Protein AF-A0A1E2URY0-F1 (afdb_monomer_lite)

Foldseek 3Di:
DLADPLLVVLVVVVVVQQKDFDDFDDDPDDHIWTKIARPPPRWIFTQDNNSDTDTDPPDDDDDDD

pLDDT: mean 86.06, std 10.06, range [53.06, 95.12]

Sequence (65 aa):
MYINEKQVDGMSILKKFGWKLVCIRRPGLGHALTVLKNSQEKSVGVLGEDGILRLTTDLKIRQAS

Structure (mmCIF, N/CA/C/O backbone):
data_AF-A0A1E2URY0-F1
#
_entry.id   AF-A0A1E2URY0-F1
#
loop_
_atom_site.group_PDB
_atom_site.id
_atom_site.type_symbol
_atom_site.label_atom_id
_atom_site.label_alt_id
_atom_site.label_comp_id
_atom_site.label_asym_id
_atom_site.label_entity_id
_atom_site.label_seq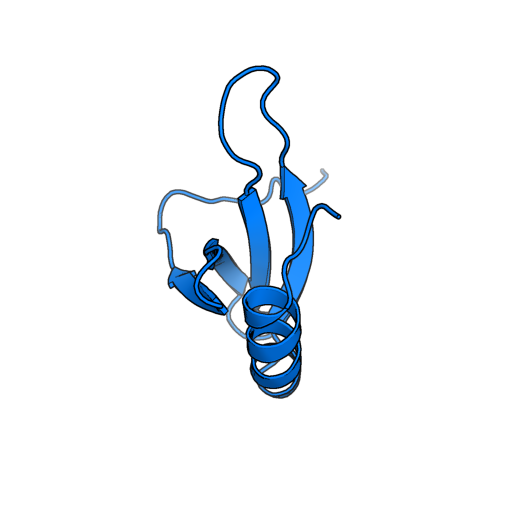_id
_atom_site.pdbx_PDB_ins_code
_atom_site.Cartn_x
_atom_site.Cartn_y
_atom_site.Cartn_z
_atom_site.occupancy
_atom_site.B_iso_or_equiv
_atom_site.auth_seq_id
_atom_site.auth_comp_id
_atom_site.auth_asym_id
_atom_site.auth_atom_id
_atom_site.pdbx_PDB_model_num
ATOM 1 N N . MET A 1 1 ? 5.221 -8.083 -15.006 1.00 55.84 1 MET A N 1
ATOM 2 C CA . MET A 1 1 ? 4.437 -8.317 -13.772 1.00 55.84 1 MET A CA 1
ATOM 3 C C . MET A 1 1 ? 4.412 -6.999 -13.002 1.00 55.84 1 MET A C 1
ATOM 5 O O . MET A 1 1 ? 5.465 -6.394 -12.891 1.00 55.84 1 MET A O 1
ATOM 9 N N . TYR A 1 2 ? 3.245 -6.484 -12.594 1.00 74.12 2 TYR A N 1
ATOM 10 C CA . TYR A 1 2 ? 3.121 -5.126 -12.010 1.00 74.12 2 TYR A CA 1
ATOM 11 C C . TYR A 1 2 ? 3.339 -5.067 -10.493 1.00 74.12 2 TYR A C 1
ATOM 13 O O . TYR A 1 2 ? 3.370 -3.987 -9.916 1.00 74.12 2 TYR A O 1
ATOM 21 N N . ILE A 1 3 ? 3.442 -6.235 -9.868 1.00 86.56 3 ILE A N 1
ATOM 22 C CA . ILE A 1 3 ? 3.786 -6.431 -8.468 1.00 86.56 3 ILE A CA 1
ATOM 23 C C . ILE A 1 3 ? 4.986 -7.373 -8.486 1.00 86.56 3 ILE A C 1
ATOM 25 O O . ILE A 1 3 ? 4.929 -8.399 -9.167 1.00 86.56 3 ILE A O 1
ATOM 29 N N . ASN A 1 4 ? 6.068 -7.008 -7.808 1.00 91.12 4 ASN A N 1
ATOM 30 C CA . ASN A 1 4 ? 7.245 -7.866 -7.679 1.00 91.12 4 ASN A CA 1
ATOM 31 C C . ASN A 1 4 ? 7.131 -8.799 -6.457 1.00 91.12 4 ASN A C 1
ATOM 33 O O . ASN A 1 4 ? 6.219 -8.666 -5.645 1.00 91.12 4 ASN A O 1
ATOM 37 N N . GLU A 1 5 ? 8.059 -9.743 -6.316 1.00 94.12 5 GLU A N 1
ATOM 38 C CA . GLU A 1 5 ? 8.048 -10.736 -5.231 1.00 94.12 5 GLU A CA 1
ATOM 39 C C . GLU A 1 5 ? 8.037 -10.095 -3.834 1.00 94.12 5 GLU A C 1
ATOM 41 O O . GLU A 1 5 ? 7.183 -10.416 -3.013 1.00 94.12 5 GLU A O 1
ATOM 46 N N . LYS A 1 6 ? 8.873 -9.073 -3.604 1.00 94.75 6 LYS A N 1
ATOM 47 C CA . LYS A 1 6 ? 8.908 -8.336 -2.328 1.00 94.75 6 LYS A CA 1
ATOM 48 C C . LYS A 1 6 ? 7.564 -7.689 -1.993 1.00 94.75 6 LYS A C 1
ATOM 50 O O . LYS A 1 6 ? 7.140 -7.672 -0.839 1.00 94.75 6 LYS A O 1
ATOM 55 N N . GLN A 1 7 ? 6.867 -7.161 -2.997 1.00 94.38 7 GLN A N 1
ATOM 56 C CA . GLN A 1 7 ? 5.523 -6.621 -2.829 1.00 94.38 7 GLN A CA 1
ATOM 57 C C . GLN A 1 7 ? 4.483 -7.720 -2.581 1.00 94.38 7 GLN A C 1
ATOM 59 O O . GLN A 1 7 ? 3.546 -7.495 -1.815 1.00 94.38 7 GLN A O 1
ATOM 64 N N . VAL A 1 8 ? 4.619 -8.902 -3.187 1.00 94.44 8 VAL A N 1
ATOM 65 C CA . VAL A 1 8 ? 3.751 -10.051 -2.881 1.00 94.44 8 VAL A CA 1
ATOM 66 C C . VAL A 1 8 ? 3.911 -10.459 -1.415 1.00 94.44 8 VAL A C 1
ATOM 68 O O . VAL A 1 8 ? 2.903 -10.586 -0.710 1.00 94.44 8 VAL A O 1
ATOM 71 N N . ASP A 1 9 ? 5.148 -10.563 -0.935 1.00 94.94 9 ASP A N 1
ATOM 72 C CA . ASP A 1 9 ? 5.463 -10.929 0.448 1.00 94.94 9 ASP A CA 1
ATOM 73 C C . ASP A 1 9 ? 4.956 -9.886 1.445 1.00 94.94 9 ASP A C 1
ATOM 75 O O . ASP A 1 9 ? 4.204 -10.207 2.373 1.00 94.94 9 ASP A O 1
ATOM 79 N N . GLY A 1 10 ? 5.280 -8.611 1.208 1.00 94.88 10 GLY A N 1
ATOM 80 C CA . GLY A 1 1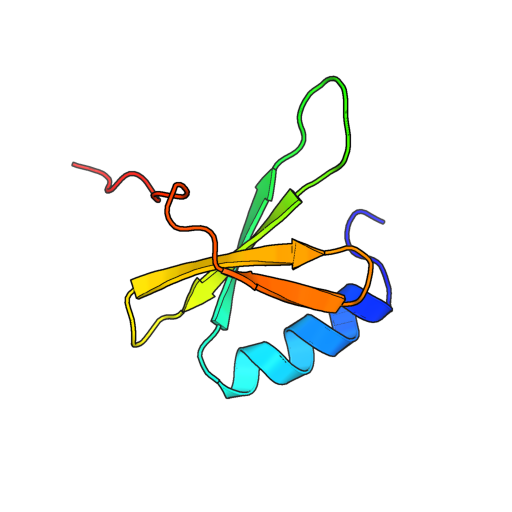0 ? 4.801 -7.502 2.029 1.00 94.88 10 GLY A CA 1
ATOM 81 C C . GLY A 1 10 ? 3.273 -7.455 2.077 1.00 94.88 10 GLY A C 1
ATOM 82 O O . GLY A 1 10 ? 2.676 -7.349 3.150 1.00 94.88 10 GLY A O 1
ATOM 83 N N . MET A 1 11 ? 2.608 -7.632 0.933 1.00 94.19 11 MET A N 1
ATOM 84 C CA . MET A 1 11 ? 1.147 -7.668 0.866 1.00 94.19 11 MET A CA 1
ATOM 85 C C . MET A 1 11 ? 0.553 -8.868 1.621 1.00 94.19 11 MET A C 1
ATOM 87 O O . MET A 1 11 ? -0.498 -8.722 2.248 1.00 94.19 11 MET A O 1
ATOM 91 N N . SER A 1 12 ? 1.197 -10.037 1.591 1.00 94.69 12 SER A N 1
ATOM 92 C CA . SER A 1 12 ? 0.765 -11.225 2.344 1.00 94.69 12 SER A CA 1
ATOM 93 C C . SER A 1 12 ? 0.751 -10.969 3.854 1.00 94.69 12 SER A C 1
ATOM 95 O O . SER A 1 12 ? -0.222 -11.301 4.537 1.00 94.69 12 SER A O 1
ATOM 97 N N . ILE A 1 13 ? 1.786 -10.302 4.371 1.00 95.06 13 ILE A N 1
ATOM 98 C CA . ILE A 1 13 ? 1.871 -9.906 5.782 1.00 95.06 13 ILE A CA 1
ATOM 99 C C . ILE A 1 13 ? 0.808 -8.850 6.100 1.00 95.06 13 ILE A C 1
ATOM 101 O O . ILE A 1 13 ? 0.014 -9.028 7.022 1.00 95.06 13 ILE A O 1
ATOM 105 N N . LEU A 1 14 ? 0.738 -7.778 5.308 1.00 94.88 14 LEU A N 1
ATOM 106 C CA . LEU A 1 14 ? -0.158 -6.641 5.542 1.00 94.88 14 LEU A CA 1
ATOM 107 C C . LEU A 1 14 ? -1.644 -7.035 5.517 1.00 94.88 14 LEU A C 1
ATOM 109 O O . LEU A 1 14 ? -2.434 -6.492 6.294 1.00 94.88 14 LEU A O 1
ATOM 113 N N . LYS A 1 15 ? -2.029 -8.023 4.697 1.00 93.50 15 LYS A N 1
ATOM 114 C CA . LYS A 1 15 ? -3.393 -8.582 4.689 1.00 93.50 15 LYS A CA 1
ATOM 115 C C . LYS A 1 15 ? -3.833 -9.096 6.061 1.00 93.50 15 LYS A C 1
ATOM 117 O O . LYS A 1 15 ? -4.998 -8.922 6.417 1.00 93.50 15 LYS A O 1
ATOM 122 N N . LYS A 1 16 ? -2.916 -9.670 6.849 1.00 93.81 16 LYS A N 1
ATOM 123 C CA . LYS A 1 16 ? -3.198 -10.154 8.215 1.00 93.81 16 LYS A CA 1
ATOM 124 C 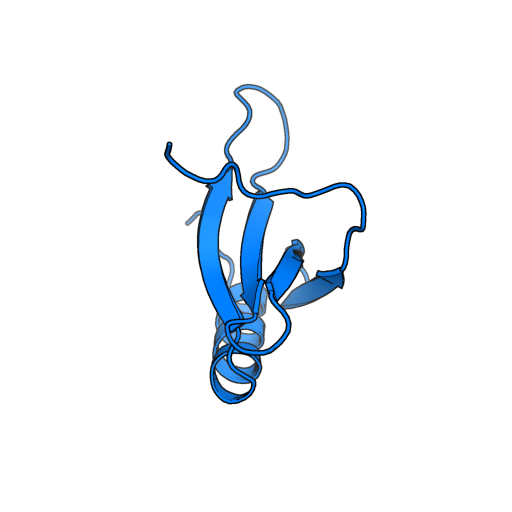C . LYS A 1 16 ? -3.549 -9.010 9.174 1.00 93.81 16 LYS A C 1
ATOM 126 O O . LYS A 1 16 ? -4.291 -9.222 10.123 1.00 93.81 16 LYS A O 1
ATOM 131 N N . PHE A 1 17 ? -3.085 -7.796 8.879 1.00 92.12 17 PHE A N 1
ATOM 132 C CA . PHE A 1 17 ? -3.358 -6.572 9.638 1.00 92.12 17 PHE A CA 1
ATOM 133 C C . PHE A 1 17 ? -4.483 -5.720 9.020 1.00 92.12 17 PHE A C 1
ATOM 135 O O . PHE A 1 17 ? -4.587 -4.523 9.282 1.00 92.12 17 PHE A O 1
ATOM 142 N N . GLY A 1 18 ? -5.325 -6.310 8.164 1.00 93.19 18 GLY A N 1
ATOM 143 C CA . GLY A 1 18 ? -6.499 -5.633 7.603 1.00 93.19 18 GLY A CA 1
ATOM 144 C C . GLY A 1 18 ? -6.211 -4.696 6.427 1.00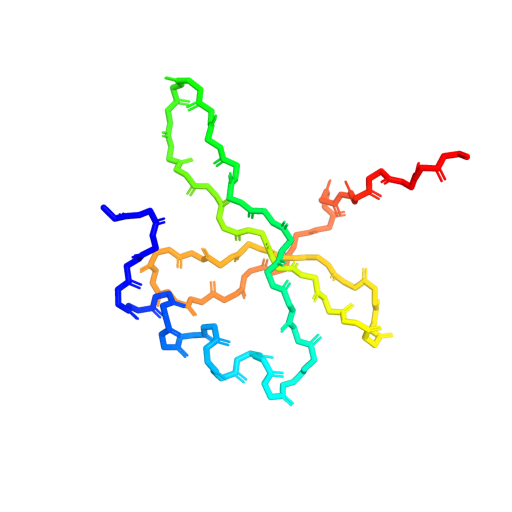 93.19 18 GLY A C 1
ATOM 145 O O . GLY A 1 18 ? -7.095 -3.938 6.019 1.00 93.19 18 GLY A O 1
ATOM 146 N N . TRP A 1 19 ? -5.011 -4.742 5.845 1.00 95.12 19 TRP A N 1
ATOM 147 C CA . TRP A 1 19 ? -4.708 -4.005 4.619 1.00 95.12 19 TRP A CA 1
ATOM 148 C C . TRP A 1 19 ? -5.188 -4.755 3.377 1.00 95.12 19 TRP A C 1
ATOM 150 O O . TRP A 1 19 ? -5.023 -5.968 3.248 1.00 95.12 19 TRP A O 1
ATOM 160 N N . LYS A 1 20 ? -5.767 -4.023 2.427 1.00 93.56 20 LYS A N 1
ATOM 161 C CA . LYS A 1 20 ? -6.306 -4.577 1.179 1.00 93.56 20 LYS A CA 1
ATOM 162 C C . LYS A 1 20 ? -5.829 -3.765 -0.016 1.00 93.56 20 LYS A C 1
ATOM 164 O O . LYS A 1 20 ? -5.754 -2.540 0.066 1.00 93.56 20 LYS A O 1
ATOM 169 N N . LEU A 1 21 ? -5.531 -4.446 -1.124 1.00 92.44 21 LEU A N 1
ATOM 170 C CA . LEU A 1 21 ? -5.202 -3.805 -2.399 1.00 92.44 21 LEU A CA 1
ATOM 171 C C . LEU A 1 21 ? -6.420 -3.045 -2.914 1.00 92.44 21 LEU A C 1
ATOM 173 O O . LEU A 1 21 ? -7.493 -3.625 -3.060 1.00 92.44 21 LEU A O 1
ATOM 177 N N . VAL A 1 22 ? -6.237 -1.753 -3.175 1.00 90.56 22 VAL A N 1
ATOM 178 C CA . VAL A 1 22 ? -7.264 -0.889 -3.767 1.00 90.56 22 VAL A CA 1
ATOM 179 C C . VAL A 1 22 ? -7.067 -0.827 -5.270 1.00 90.56 22 VAL A C 1
ATOM 181 O O . VAL A 1 22 ? -7.976 -1.139 -6.032 1.00 90.56 22 VAL A O 1
ATOM 184 N N . CYS A 1 23 ? -5.873 -0.419 -5.701 1.00 89.00 23 CYS A N 1
ATOM 185 C CA . CYS A 1 23 ? -5.531 -0.312 -7.110 1.00 89.00 23 CYS A CA 1
ATOM 186 C C . CYS A 1 23 ? -4.014 -0.290 -7.319 1.00 89.00 23 CYS A C 1
ATOM 188 O O . CYS A 1 23 ? -3.238 -0.026 -6.400 1.00 89.00 23 CYS A O 1
ATOM 190 N N . ILE A 1 24 ? -3.606 -0.535 -8.563 1.00 90.06 24 ILE A N 1
ATOM 191 C CA . ILE A 1 24 ? -2.253 -0.266 -9.046 1.00 90.06 24 ILE A CA 1
ATOM 192 C C . ILE A 1 24 ? -2.363 0.913 -10.011 1.00 90.06 24 ILE A C 1
ATOM 194 O O . ILE A 1 24 ? -2.902 0.770 -11.115 1.00 90.06 24 ILE A O 1
ATOM 198 N N . ARG A 1 25 ? -1.899 2.093 -9.593 1.00 86.56 25 ARG A N 1
ATOM 199 C CA . ARG A 1 25 ? -1.921 3.303 -10.421 1.00 86.56 25 ARG A CA 1
ATOM 200 C C . ARG A 1 25 ? -0.751 3.263 -11.396 1.00 86.56 25 ARG A C 1
ATOM 202 O O . ARG A 1 25 ? 0.397 3.137 -10.985 1.00 86.56 25 ARG A O 1
ATOM 209 N N . ARG A 1 26 ? -1.055 3.408 -12.684 1.00 84.50 26 ARG A N 1
ATOM 210 C CA . ARG A 1 26 ? -0.078 3.442 -13.776 1.00 84.50 26 ARG A CA 1
ATOM 211 C C . ARG A 1 26 ? -0.121 4.816 -14.442 1.00 84.50 26 ARG A C 1
ATOM 213 O O . ARG A 1 26 ? -1.025 5.052 -15.242 1.00 84.50 26 ARG A O 1
ATOM 220 N N . PRO A 1 27 ? 0.763 5.755 -14.076 1.00 78.06 27 PRO A N 1
ATOM 221 C CA . PRO A 1 27 ? 0.908 6.969 -14.864 1.00 78.06 27 PRO A CA 1
ATOM 222 C C . PRO A 1 27 ? 1.500 6.603 -16.236 1.00 78.06 27 PRO A C 1
ATOM 224 O O . PRO A 1 27 ? 2.289 5.668 -16.337 1.00 78.06 27 PRO A O 1
ATOM 227 N N . GLY A 1 28 ? 1.105 7.313 -17.299 1.00 74.75 28 GLY A N 1
ATOM 228 C CA . GLY A 1 28 ? 1.628 7.059 -18.654 1.00 74.75 28 GLY A CA 1
ATOM 229 C C . GLY A 1 28 ? 3.147 7.255 -18.768 1.00 74.75 28 GLY A C 1
ATOM 230 O O . GLY A 1 28 ? 3.779 6.672 -19.640 1.00 74.75 28 GLY A O 1
ATOM 231 N N . LEU A 1 29 ? 3.724 8.029 -17.845 1.00 69.19 29 LEU A N 1
ATOM 232 C CA . LEU A 1 29 ? 5.153 8.206 -17.603 1.00 69.19 29 LEU A CA 1
ATOM 233 C C . LEU A 1 29 ? 5.408 8.025 -16.098 1.00 69.19 29 LEU A C 1
ATOM 235 O O . LEU A 1 29 ? 4.751 8.680 -15.288 1.00 69.19 29 LEU A O 1
ATOM 239 N N . GLY A 1 30 ? 6.349 7.155 -15.721 1.00 71.94 30 GLY A N 1
ATOM 240 C CA . GLY A 1 30 ? 6.767 6.934 -14.330 1.00 71.94 30 GLY A CA 1
ATOM 241 C C . GLY A 1 30 ? 6.516 5.519 -13.799 1.00 71.94 30 GLY A C 1
ATOM 242 O O . GLY A 1 30 ? 6.136 4.610 -14.534 1.00 71.94 30 GLY A O 1
ATOM 243 N N . HIS A 1 31 ? 6.753 5.339 -12.499 1.00 77.06 31 HIS A N 1
ATOM 244 C CA . HIS A 1 31 ? 6.645 4.043 -11.826 1.00 77.06 31 HIS A CA 1
ATOM 245 C C . HIS A 1 31 ? 5.201 3.726 -11.422 1.00 77.06 31 HIS A C 1
ATOM 247 O O . HIS A 1 31 ? 4.423 4.613 -11.054 1.00 77.06 31 HIS A O 1
ATOM 253 N N . ALA A 1 32 ? 4.842 2.442 -11.478 1.00 85.62 32 ALA A N 1
ATOM 254 C CA . ALA A 1 32 ? 3.556 1.974 -10.984 1.00 85.62 32 ALA A CA 1
ATOM 255 C C . ALA A 1 32 ? 3.491 2.118 -9.455 1.00 85.62 32 ALA A C 1
ATOM 257 O O . ALA A 1 32 ? 4.447 1.810 -8.749 1.00 85.62 32 ALA A O 1
ATOM 258 N N . LEU A 1 33 ? 2.346 2.566 -8.939 1.00 88.38 33 LEU A N 1
ATOM 259 C CA . LEU A 1 33 ? 2.114 2.719 -7.503 1.00 88.38 33 LEU A CA 1
ATOM 260 C C . LEU A 1 33 ? 1.077 1.703 -7.037 1.00 88.38 33 LEU A C 1
ATOM 262 O O . LEU A 1 33 ? -0.074 1.736 -7.477 1.00 88.38 33 LEU A O 1
ATOM 266 N N . THR A 1 34 ? 1.470 0.830 -6.116 1.00 93.06 34 THR A N 1
ATOM 267 C CA . THR A 1 34 ? 0.579 -0.160 -5.501 1.00 93.06 34 THR A CA 1
ATOM 268 C C . THR A 1 34 ? -0.081 0.454 -4.272 1.00 93.06 34 THR A C 1
ATOM 270 O O . THR A 1 34 ? 0.586 0.707 -3.273 1.00 93.06 34 THR A O 1
ATOM 273 N N . VAL A 1 35 ? -1.387 0.715 -4.332 1.00 92.00 35 VAL A N 1
ATOM 274 C CA . VAL A 1 35 ? -2.128 1.405 -3.265 1.00 92.00 35 VAL A CA 1
ATOM 275 C C . VAL A 1 35 ? -2.881 0.399 -2.401 1.00 92.00 35 VAL A C 1
ATOM 277 O O . VAL A 1 35 ? -3.712 -0.369 -2.897 1.00 92.00 35 VAL A O 1
ATOM 280 N N . LEU A 1 36 ? -2.632 0.442 -1.094 1.00 93.62 36 LEU A N 1
ATOM 281 C CA . LEU A 1 36 ? -3.317 -0.351 -0.078 1.00 93.62 36 LEU A CA 1
ATOM 282 C C . LEU A 1 36 ? -4.194 0.552 0.802 1.00 93.62 36 LEU A C 1
ATOM 284 O O . LEU A 1 36 ? -3.849 1.701 1.074 1.00 93.62 36 LEU A O 1
ATOM 288 N N . LYS A 1 37 ? -5.313 0.015 1.292 1.00 92.88 37 LYS A N 1
ATOM 289 C CA . LYS A 1 37 ? -6.177 0.654 2.295 1.00 92.88 37 LYS A CA 1
ATOM 290 C C . LYS A 1 37 ? -6.317 -0.247 3.509 1.00 92.88 37 LYS A C 1
ATOM 292 O O . LYS A 1 37 ? -6.563 -1.444 3.356 1.00 92.88 37 LYS A O 1
ATOM 297 N N . ASN A 1 38 ? -6.220 0.333 4.697 1.00 92.62 38 ASN A N 1
ATOM 298 C CA . ASN A 1 38 ? -6.544 -0.345 5.939 1.00 92.62 38 ASN A CA 1
ATOM 299 C C . ASN A 1 38 ? -8.063 -0.309 6.168 1.00 92.62 38 ASN A C 1
ATOM 301 O O . ASN A 1 38 ? -8.683 0.759 6.144 1.00 92.62 38 ASN A O 1
ATOM 305 N N . SER A 1 39 ? -8.681 -1.474 6.370 1.00 82.06 39 SER A N 1
ATOM 306 C CA . SER A 1 39 ? -10.129 -1.558 6.586 1.00 82.06 39 SER A CA 1
ATOM 307 C C . SER A 1 39 ? -10.585 -1.066 7.961 1.00 82.06 39 SER A C 1
ATOM 309 O O . SER A 1 39 ? -11.749 -0.704 8.091 1.00 82.06 39 SER A O 1
ATOM 311 N N . GLN A 1 40 ? -9.704 -1.060 8.962 1.00 81.12 40 GLN A N 1
ATOM 312 C CA . GLN A 1 40 ? -10.024 -0.678 10.341 1.00 81.12 40 GLN A CA 1
ATOM 313 C C . GLN A 1 40 ? -9.828 0.827 10.556 1.00 81.12 40 GLN A C 1
ATOM 315 O O . GLN A 1 40 ? -10.734 1.514 11.015 1.00 81.12 40 GLN A O 1
ATOM 320 N N . GLU A 1 41 ? -8.682 1.360 10.137 1.00 76.75 41 GLU A N 1
ATOM 321 C CA . GLU A 1 41 ? -8.286 2.746 10.433 1.00 76.75 41 GLU A CA 1
ATOM 322 C C . GLU A 1 41 ? -8.626 3.742 9.316 1.00 76.75 41 GLU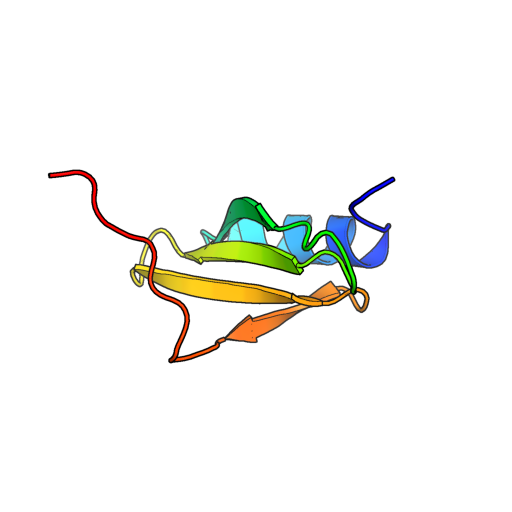 A C 1
ATOM 324 O O . GLU A 1 41 ? -8.339 4.930 9.421 1.00 76.75 41 GLU A O 1
ATOM 329 N N . LYS A 1 42 ? -9.219 3.275 8.207 1.00 79.69 42 LYS A N 1
ATOM 330 C CA . LYS A 1 42 ? -9.462 4.067 6.981 1.00 79.69 42 LYS A CA 1
ATOM 331 C C . LYS A 1 42 ? -8.189 4.686 6.369 1.00 79.69 42 LYS A C 1
ATOM 333 O O . LYS A 1 42 ? -8.298 5.488 5.442 1.00 79.69 42 LYS A O 1
ATOM 338 N N . SER A 1 43 ? -7.012 4.265 6.824 1.00 88.62 43 SER A N 1
ATOM 339 C CA . SER A 1 43 ? -5.700 4.686 6.333 1.00 88.62 43 SER A CA 1
ATOM 340 C C . SER A 1 43 ? -5.439 4.196 4.908 1.00 88.62 43 SER A C 1
ATOM 342 O O . SER A 1 43 ? -5.910 3.130 4.502 1.00 88.62 43 SER A O 1
ATOM 344 N N . VAL A 1 44 ? -4.660 4.963 4.148 1.00 90.81 44 VAL A N 1
ATOM 345 C CA . VAL A 1 44 ? -4.218 4.625 2.789 1.00 90.81 44 VAL A CA 1
ATOM 346 C C . VAL A 1 44 ? -2.699 4.728 2.737 1.00 90.81 44 VAL A C 1
ATOM 348 O O . VAL A 1 44 ? -2.106 5.611 3.354 1.00 90.81 44 VAL A O 1
ATOM 351 N N . GLY A 1 45 ? -2.062 3.815 2.014 1.00 92.81 45 GLY A N 1
ATOM 352 C CA . GLY A 1 45 ? -0.615 3.815 1.852 1.00 92.81 45 GLY A CA 1
ATOM 353 C C . GLY A 1 45 ? -0.178 3.222 0.522 1.00 92.81 45 GLY A C 1
ATOM 354 O O . GLY A 1 45 ? -0.962 2.589 -0.192 1.00 92.81 45 GLY A O 1
ATOM 355 N N . VAL A 1 46 ? 1.092 3.435 0.199 1.00 93.50 46 VAL A N 1
ATOM 356 C CA . VAL A 1 46 ? 1.740 2.911 -1.003 1.00 93.50 46 VAL A CA 1
ATOM 357 C C . VAL A 1 46 ? 2.692 1.793 -0.613 1.00 93.50 46 VAL A C 1
ATOM 359 O O . VAL A 1 46 ? 3.571 1.982 0.227 1.00 93.50 46 VAL A O 1
ATOM 362 N N . LEU A 1 47 ? 2.533 0.633 -1.241 1.00 94.38 47 LEU A N 1
ATOM 363 C CA . LEU A 1 47 ? 3.475 -0.469 -1.133 1.00 94.38 47 LEU A CA 1
ATOM 364 C C . LEU A 1 47 ? 4.604 -0.269 -2.146 1.00 94.38 47 LEU A C 1
ATOM 366 O O . LEU A 1 47 ? 4.399 -0.426 -3.354 1.00 94.38 47 LEU A O 1
ATOM 370 N N . GLY A 1 48 ? 5.785 0.089 -1.649 1.00 91.94 48 GLY A N 1
ATOM 371 C CA . GLY A 1 48 ? 6.969 0.263 -2.488 1.00 91.94 48 GLY A CA 1
ATOM 372 C C . GLY A 1 48 ? 7.455 -1.056 -3.081 1.00 91.94 48 GLY A C 1
ATOM 373 O O . GLY A 1 48 ? 7.094 -2.133 -2.616 1.00 91.94 48 GLY A O 1
ATOM 374 N N . GLU A 1 49 ? 8.301 -0.975 -4.105 1.00 91.88 49 GLU A N 1
ATOM 375 C CA . GLU A 1 49 ? 8.929 -2.142 -4.746 1.00 91.88 49 GLU A CA 1
ATOM 376 C C . GLU A 1 49 ? 9.850 -2.935 -3.800 1.00 91.88 49 GLU A C 1
ATOM 378 O O . GLU A 1 49 ? 10.223 -4.068 -4.089 1.00 91.88 49 GLU A O 1
ATOM 383 N N . ASP A 1 50 ? 10.197 -2.366 -2.651 1.00 92.44 50 ASP A N 1
ATOM 384 C CA . ASP A 1 50 ? 10.917 -3.025 -1.566 1.00 92.44 50 ASP A CA 1
ATOM 385 C C . ASP A 1 50 ? 10.016 -3.850 -0.634 1.00 92.44 50 ASP A C 1
ATOM 387 O O . ASP A 1 50 ? 10.524 -4.502 0.274 1.00 92.44 50 ASP A O 1
ATOM 391 N N . GLY A 1 51 ? 8.697 -3.835 -0.848 1.00 93.00 51 GLY A N 1
ATOM 392 C CA . GLY A 1 51 ? 7.723 -4.515 0.006 1.00 93.00 51 GLY A CA 1
ATOM 393 C C . GLY A 1 51 ? 7.332 -3.729 1.260 1.00 93.00 51 GLY A C 1
ATOM 394 O O . GLY A 1 51 ? 6.578 -4.243 2.086 1.00 93.00 51 GLY A O 1
ATOM 395 N N . ILE A 1 52 ? 7.793 -2.481 1.408 1.00 93.62 52 ILE A N 1
ATOM 396 C CA . ILE A 1 52 ? 7.508 -1.648 2.583 1.00 93.62 52 ILE A CA 1
ATOM 397 C C . ILE A 1 52 ? 6.308 -0.735 2.312 1.00 93.62 52 ILE A C 1
ATOM 399 O O . ILE A 1 52 ? 6.267 0.011 1.325 1.00 93.62 52 ILE A O 1
ATOM 403 N N . LEU A 1 53 ? 5.331 -0.771 3.222 1.00 94.31 53 LEU A N 1
ATOM 404 C CA . LEU A 1 53 ? 4.175 0.120 3.201 1.00 94.31 53 LEU A CA 1
ATOM 405 C C . LEU A 1 53 ? 4.547 1.498 3.745 1.00 94.31 53 LEU A C 1
ATOM 407 O O . LEU A 1 53 ? 4.937 1.641 4.901 1.00 94.31 53 LEU A O 1
ATOM 411 N N . ARG A 1 54 ? 4.361 2.521 2.918 1.00 93.00 54 ARG A N 1
ATOM 412 C CA . ARG A 1 54 ? 4.532 3.924 3.292 1.00 93.00 54 ARG A CA 1
ATOM 413 C C . ARG A 1 54 ? 3.161 4.561 3.431 1.00 93.00 54 ARG A C 1
ATOM 415 O O . ARG A 1 54 ? 2.391 4.598 2.470 1.00 93.00 54 ARG A O 1
ATOM 422 N N . LEU A 1 55 ? 2.853 5.043 4.629 1.00 90.12 55 LEU A N 1
ATOM 423 C CA . LEU A 1 55 ? 1.660 5.846 4.866 1.00 90.12 55 LEU A CA 1
ATOM 424 C C . LEU A 1 55 ? 1.888 7.228 4.256 1.00 90.12 55 LEU A C 1
ATOM 426 O O . LEU A 1 55 ? 2.947 7.823 4.440 1.00 90.12 55 LEU A O 1
ATOM 430 N N . THR A 1 56 ? 0.915 7.730 3.506 1.00 76.62 56 THR A N 1
ATOM 431 C CA . THR A 1 56 ? 0.987 9.072 2.921 1.00 76.62 56 THR A CA 1
ATOM 432 C C . THR A 1 56 ? -0.266 9.824 3.325 1.00 76.62 56 THR A C 1
ATOM 434 O O . THR A 1 56 ? -1.374 9.356 3.073 1.00 76.62 56 THR A O 1
ATOM 437 N N . THR A 1 57 ? -0.100 10.992 3.940 1.00 64.81 57 THR A N 1
ATOM 438 C CA . THR A 1 57 ? -1.212 11.840 4.409 1.00 64.81 57 THR A CA 1
ATOM 439 C C . THR A 1 57 ? -2.033 12.436 3.268 1.00 64.81 57 THR A C 1
ATOM 441 O O . THR A 1 57 ? -3.193 12.803 3.455 1.00 64.81 57 THR A O 1
ATOM 444 N N . ASP A 1 58 ? -1.452 12.483 2.072 1.00 75.62 58 ASP A N 1
ATOM 445 C CA . ASP A 1 58 ? -2.007 13.221 0.936 1.00 75.62 58 ASP A CA 1
ATOM 446 C C . ASP A 1 58 ? -2.843 12.321 0.012 1.00 75.62 58 ASP A C 1
ATOM 448 O O . ASP A 1 58 ? -3.520 12.793 -0.905 1.00 75.62 58 ASP A O 1
ATOM 452 N N . LEU A 1 59 ? -2.833 11.006 0.254 1.00 74.50 59 LEU A N 1
ATOM 453 C CA . LEU A 1 59 ? -3.636 10.044 -0.492 1.00 74.50 59 LEU A CA 1
ATOM 454 C C . LEU A 1 59 ? -5.041 9.952 0.099 1.00 74.50 59 LEU A C 1
ATOM 456 O O . LEU A 1 59 ? -5.253 9.429 1.191 1.00 74.50 59 LEU A O 1
ATOM 460 N N . LYS A 1 60 ? -6.032 10.395 -0.677 1.00 74.25 60 LYS A N 1
ATOM 461 C CA . LYS A 1 60 ? -7.452 10.217 -0.363 1.00 74.25 60 LYS A CA 1
ATOM 462 C C . LYS A 1 60 ? -8.124 9.376 -1.436 1.00 74.25 60 LYS A C 1
ATOM 464 O O . LYS A 1 60 ? -7.985 9.634 -2.630 1.00 74.25 60 LYS A O 1
ATOM 469 N N . ILE A 1 61 ? -8.890 8.378 -1.005 1.00 75.56 61 ILE A N 1
ATOM 470 C CA . ILE A 1 61 ? -9.790 7.639 -1.893 1.00 75.56 61 ILE A CA 1
ATOM 471 C C . ILE A 1 61 ? -11.082 8.444 -1.983 1.00 75.56 61 ILE A C 1
ATOM 473 O O . ILE A 1 61 ? -11.730 8.687 -0.963 1.00 75.56 61 ILE A O 1
ATOM 477 N N . ARG A 1 62 ? -11.445 8.872 -3.196 1.00 79.31 62 ARG A N 1
ATOM 478 C CA . ARG A 1 62 ? -12.713 9.564 -3.446 1.00 79.31 62 ARG A CA 1
ATOM 479 C C . ARG A 1 62 ? -13.862 8.644 -3.032 1.00 79.31 62 ARG A C 1
ATOM 481 O O . ARG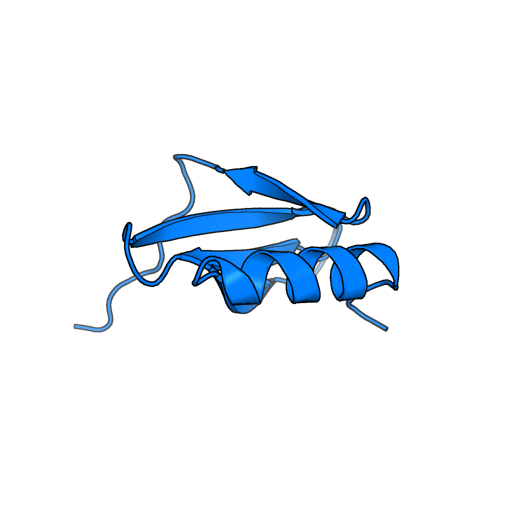 A 1 62 ? -13.910 7.496 -3.468 1.00 79.31 62 ARG A O 1
ATOM 488 N N . GLN A 1 63 ? -14.761 9.139 -2.187 1.00 74.81 63 GLN A N 1
ATOM 489 C CA . GLN A 1 63 ? -16.008 8.435 -1.908 1.00 74.81 63 GLN A CA 1
ATOM 490 C C . GLN A 1 63 ? -16.952 8.641 -3.092 1.00 74.81 63 GLN A C 1
ATOM 492 O O . GLN A 1 63 ? -17.026 9.747 -3.626 1.00 74.81 63 GLN A O 1
ATOM 497 N N . ALA A 1 64 ? -17.592 7.564 -3.546 1.00 67.88 64 ALA A N 1
ATOM 498 C CA . ALA A 1 64 ? -18.668 7.672 -4.518 1.00 67.88 64 ALA A CA 1
ATOM 499 C C . ALA A 1 64 ? -19.879 8.289 -3.806 1.00 67.88 64 ALA A C 1
ATOM 501 O O . ALA A 1 64 ? -20.237 7.821 -2.724 1.00 67.88 64 ALA A O 1
ATOM 502 N N . SER A 1 65 ? -20.400 9.374 -4.383 1.00 53.06 65 SER A N 1
ATOM 503 C CA . SER A 1 65 ? -21.616 10.069 -3.954 1.00 53.06 65 SER A CA 1
ATOM 504 C C . SER A 1 65 ? -22.849 9.190 -4.100 1.00 53.06 65 SER A C 1
ATOM 506 O O . SER A 1 65 ? -22.879 8.406 -5.077 1.00 53.06 65 SER A O 1
#

Secondary structure (DSSP, 8-state):
--S-HHHHHHHHHHHHTTEEEEEEE--SSS--EEEEEETTT--EEEE-TTS-EEE-TT--PPPP-

Organism: NCBI:txid1818881

Radius of gyration: 11.71 Å; chains: 1; bounding box: 32×24×29 Å